Protein AF-M0DV34-F1 (afdb_monomer_lite)

Secondary structure (DSSP, 8-state):
--STT-----HHHHHHHHHHHHHHHHHTT-SEEEE---SHHHHHHHHHHHHHHHHHSSSEEEE---HHHHHHHHHHHHHHTT-----SS-SSSHHHHHHHHHH-GGGS-GGG------S---HHHHHHH-GGG--

Radius of gyration: 17.45 Å; chains: 1; bounding box: 44×33×46 Å

Foldseek 3Di:
DPDPPDDDDPLVRVLVVVLVVLVVCLVVPAQEAEADDDDLLNLVSQVVNQVVSCVVGNHDYHYPRDPVVNLVVLQVVCVVVVNPDRDLDDDPDDSVLVVVCVVPVVVDPPVPDDDFQDDNDDPVCCSVVHRVVRD

Structure (mmCIF, N/CA/C/O backbone):
data_AF-M0DV34-F1
#
_entry.id   AF-M0DV34-F1
#
loop_
_atom_site.group_PDB
_atom_site.id
_atom_site.type_symbol
_atom_site.label_atom_id
_atom_site.label_alt_id
_atom_site.label_comp_id
_atom_site.label_asym_id
_atom_site.label_entity_id
_atom_site.label_seq_id
_atom_site.pdbx_PDB_ins_code
_atom_site.Cartn_x
_atom_site.Cartn_y
_atom_site.Cartn_z
_atom_site.occupancy
_atom_site.B_iso_or_equiv
_atom_site.auth_seq_id
_atom_site.auth_comp_id
_atom_site.auth_asym_id
_atom_site.auth_atom_id
_atom_site.pdbx_PDB_model_num
ATOM 1 N N . MET A 1 1 ? 2.595 16.763 -8.620 1.00 72.38 1 MET A N 1
ATOM 2 C CA . MET A 1 1 ? 2.020 15.792 -9.576 1.00 72.38 1 MET A CA 1
ATOM 3 C C . MET A 1 1 ? 2.667 16.034 -10.920 1.00 72.38 1 MET A C 1
ATOM 5 O O . MET A 1 1 ? 2.551 17.141 -11.428 1.00 72.38 1 MET A O 1
ATOM 9 N N . GLU A 1 2 ? 3.397 15.051 -11.439 1.00 83.44 2 GLU A N 1
ATOM 10 C CA . GLU A 1 2 ? 4.249 15.227 -12.628 1.00 83.44 2 GLU A CA 1
ATOM 11 C C . GLU A 1 2 ? 3.945 14.218 -13.744 1.00 83.44 2 GLU A C 1
ATOM 13 O O . GLU A 1 2 ? 4.263 14.487 -14.900 1.00 83.44 2 GLU A O 1
ATOM 18 N N . PHE A 1 3 ? 3.268 13.112 -13.416 1.00 88.44 3 PHE A N 1
ATOM 19 C CA . PHE A 1 3 ? 2.855 12.068 -14.351 1.00 88.44 3 PHE A CA 1
ATOM 20 C C . PHE A 1 3 ? 1.326 12.112 -14.541 1.00 88.44 3 PHE A C 1
ATOM 22 O O . PHE A 1 3 ? 0.588 12.070 -13.550 1.00 88.44 3 PHE A O 1
ATOM 29 N N . PRO A 1 4 ? 0.817 12.247 -15.781 1.00 93.00 4 PRO A N 1
ATOM 30 C CA . PRO A 1 4 ? -0.619 12.242 -16.052 1.00 93.00 4 PRO A CA 1
ATOM 31 C C . PRO A 1 4 ? -1.282 10.921 -15.644 1.00 93.00 4 PRO A C 1
ATOM 33 O O . PRO A 1 4 ? -0.736 9.849 -15.879 1.00 93.00 4 PRO A O 1
ATOM 36 N N . GLY A 1 5 ? -2.484 11.005 -15.072 1.00 93.19 5 GLY A N 1
ATOM 37 C CA . GLY A 1 5 ? -3.260 9.842 -14.622 1.00 93.19 5 GLY A CA 1
ATOM 38 C C . GLY A 1 5 ? -3.168 9.570 -13.119 1.00 93.19 5 GLY A C 1
ATOM 39 O O . GLY A 1 5 ? -4.055 8.921 -12.572 1.00 93.19 5 GLY A O 1
ATOM 40 N N . THR A 1 6 ? -2.169 10.121 -12.421 1.00 93.06 6 THR A N 1
ATOM 41 C CA . THR A 1 6 ? -2.100 10.050 -10.956 1.00 93.06 6 THR A CA 1
ATOM 42 C C . THR A 1 6 ? -3.170 10.934 -10.314 1.00 93.06 6 THR A C 1
ATOM 44 O O . THR A 1 6 ? -3.242 12.133 -10.584 1.00 93.06 6 THR A O 1
ATOM 47 N N . ILE A 1 7 ? -3.952 10.356 -9.400 1.00 94.00 7 ILE A N 1
ATOM 48 C CA . ILE A 1 7 ? -4.829 11.085 -8.478 1.00 94.00 7 ILE A CA 1
ATOM 49 C C . ILE A 1 7 ? -4.199 10.985 -7.092 1.00 94.00 7 ILE A C 1
ATOM 51 O O . ILE A 1 7 ? -3.964 9.884 -6.601 1.00 94.00 7 ILE A O 1
ATOM 55 N N . THR A 1 8 ? -3.908 12.126 -6.468 1.00 92.56 8 THR A N 1
ATOM 56 C CA . THR A 1 8 ? -3.346 12.174 -5.113 1.00 92.56 8 THR A CA 1
ATOM 57 C C . THR A 1 8 ? -4.391 12.658 -4.117 1.00 92.56 8 THR A C 1
ATOM 59 O O . THR A 1 8 ? -5.131 13.604 -4.397 1.00 92.56 8 THR A O 1
ATOM 62 N N . MET A 1 9 ? -4.451 12.005 -2.960 1.00 94.31 9 MET A N 1
ATOM 63 C CA . MET A 1 9 ? -5.316 12.388 -1.851 1.00 94.31 9 MET A CA 1
ATOM 64 C C . MET A 1 9 ? -4.452 12.993 -0.737 1.00 94.31 9 MET A C 1
ATOM 66 O O . MET A 1 9 ? -3.429 12.399 -0.392 1.00 94.31 9 MET A O 1
ATOM 70 N N . PRO A 1 10 ? -4.827 14.152 -0.160 1.00 95.94 10 PRO A N 1
ATOM 71 C CA . PRO A 1 10 ? -4.125 14.683 1.002 1.00 95.94 10 PRO A CA 1
ATOM 72 C C . PRO A 1 10 ? -4.105 13.659 2.153 1.00 95.94 10 PRO A C 1
ATOM 74 O O . PRO A 1 10 ? -5.115 12.979 2.357 1.00 95.94 10 PRO A O 1
ATOM 77 N N . PRO A 1 11 ? -3.015 13.572 2.940 1.00 96.50 11 PRO A N 1
ATOM 78 C CA . PRO A 1 11 ? -2.911 12.639 4.064 1.00 96.50 11 PRO A CA 1
ATOM 79 C C . PRO A 1 11 ? -4.096 12.714 5.029 1.00 96.50 11 PRO A C 1
ATOM 81 O O . PRO A 1 11 ? -4.670 11.688 5.374 1.00 96.50 11 PRO A O 1
ATOM 84 N N . GLU A 1 12 ? -4.512 13.928 5.397 1.00 97.81 12 GLU A N 1
ATOM 85 C CA . GLU A 1 12 ? -5.657 14.164 6.288 1.00 97.81 12 GLU A CA 1
ATOM 86 C C . GLU A 1 12 ? -6.948 13.552 5.736 1.00 97.81 12 GLU A C 1
ATOM 88 O O . GLU A 1 12 ? -7.677 12.869 6.448 1.00 97.81 12 GLU A O 1
ATOM 93 N N . THR A 1 13 ? -7.191 13.702 4.431 1.00 98.38 13 THR A N 1
ATOM 94 C CA . THR A 1 13 ? -8.370 13.127 3.777 1.00 98.38 13 THR A CA 1
ATOM 95 C C . THR A 1 13 ? -8.325 11.599 3.780 1.00 98.38 13 THR A C 1
ATOM 97 O O . THR A 1 13 ? -9.349 10.969 4.032 1.00 98.38 13 THR A O 1
ATOM 100 N N . LEU A 1 14 ? -7.155 10.985 3.559 1.00 98.31 14 LEU A N 1
ATOM 101 C CA . LEU A 1 14 ? -7.003 9.531 3.684 1.00 98.31 14 LEU A CA 1
ATOM 102 C C . LEU A 1 14 ? -7.315 9.062 5.112 1.00 98.31 14 LEU A C 1
ATOM 104 O O . LEU A 1 14 ? -8.053 8.096 5.297 1.00 98.31 14 LEU A O 1
ATOM 108 N N . MET A 1 15 ? -6.769 9.752 6.115 1.00 98.56 15 MET A N 1
ATOM 109 C CA . MET A 1 15 ? -6.984 9.430 7.527 1.00 98.56 15 MET A CA 1
ATOM 110 C C . MET A 1 15 ? -8.461 9.562 7.920 1.00 98.56 15 MET A C 1
ATOM 112 O O . MET A 1 15 ? -8.989 8.691 8.611 1.00 98.56 15 MET A O 1
ATOM 116 N N . ASP A 1 16 ? -9.153 10.587 7.422 1.00 98.62 16 ASP A N 1
ATOM 117 C CA . ASP A 1 16 ? -10.591 10.765 7.631 1.00 98.62 16 ASP A CA 1
ATOM 118 C C . ASP A 1 16 ? -11.421 9.645 6.993 1.00 98.62 16 ASP A C 1
ATOM 120 O O . ASP A 1 16 ? -12.356 9.143 7.622 1.00 98.62 16 ASP A O 1
ATOM 124 N N . VAL A 1 17 ? -11.058 9.199 5.785 1.00 98.50 17 VAL A N 1
ATOM 125 C CA . VAL A 1 17 ? -11.710 8.059 5.121 1.00 98.50 17 VAL A CA 1
ATOM 126 C C . VAL A 1 17 ? -11.518 6.774 5.927 1.00 98.50 17 VAL A C 1
ATOM 128 O O . VAL A 1 17 ? -12.496 6.078 6.196 1.00 98.50 17 VAL A O 1
ATOM 131 N N . ILE A 1 18 ? -10.290 6.477 6.364 1.00 98.56 18 ILE A N 1
ATOM 132 C CA . ILE A 1 18 ? -10.000 5.290 7.184 1.00 98.56 18 ILE A CA 1
ATOM 133 C C . ILE A 1 18 ? -10.817 5.335 8.480 1.00 98.56 18 ILE A C 1
ATOM 135 O O . ILE A 1 18 ? -11.465 4.351 8.832 1.00 98.56 18 ILE A O 1
ATOM 139 N N . ARG A 1 19 ? -10.851 6.486 9.164 1.00 98.62 19 ARG A N 1
ATOM 140 C CA . ARG A 1 19 ? -11.631 6.667 10.396 1.00 98.62 19 ARG A CA 1
ATOM 141 C C . ARG A 1 19 ? -13.120 6.425 10.170 1.00 98.62 19 ARG A C 1
ATOM 143 O O . ARG A 1 19 ? -13.746 5.728 10.966 1.00 98.62 19 ARG A O 1
ATOM 150 N N . ALA A 1 20 ? -13.681 6.974 9.094 1.00 98.69 20 ALA A N 1
ATOM 151 C CA . ALA A 1 20 ? -15.084 6.769 8.752 1.00 98.69 20 ALA A CA 1
ATOM 152 C C . ALA A 1 20 ? -15.396 5.283 8.514 1.00 98.69 20 ALA A C 1
ATOM 154 O O . ALA A 1 20 ? -16.381 4.776 9.046 1.00 98.69 20 ALA A O 1
ATOM 155 N N . TYR A 1 21 ? -14.528 4.575 7.785 1.00 98.56 21 TYR A N 1
ATOM 156 C CA . TYR A 1 21 ? -14.685 3.145 7.514 1.00 98.56 21 TYR A CA 1
ATOM 157 C C . TYR A 1 21 ? -14.636 2.327 8.804 1.00 98.56 21 TYR A C 1
ATOM 159 O O . TYR A 1 21 ? -15.526 1.514 9.039 1.00 98.56 21 TYR A O 1
ATOM 167 N N . CYS A 1 22 ? -13.639 2.563 9.660 1.00 98.75 22 CYS A N 1
ATOM 168 C CA . CYS A 1 22 ? -13.488 1.807 10.898 1.00 98.75 22 CYS A CA 1
ATOM 169 C C . CYS A 1 22 ? -14.679 1.992 11.843 1.00 98.75 22 CYS A C 1
ATOM 171 O O . CYS A 1 22 ? -15.172 1.004 12.371 1.00 98.75 22 CYS A O 1
ATOM 173 N N . ARG A 1 23 ? -15.188 3.221 11.997 1.00 98.56 23 ARG A N 1
ATOM 174 C CA . ARG A 1 23 ? -16.390 3.483 12.808 1.00 98.56 23 ARG A CA 1
ATOM 175 C C . ARG A 1 23 ? -17.621 2.774 12.249 1.00 98.56 23 ARG A C 1
ATOM 177 O O . ARG A 1 23 ? -18.344 2.137 12.996 1.00 98.56 23 ARG A O 1
ATOM 184 N N . SER A 1 24 ? -17.831 2.822 10.932 1.00 98.75 24 SER A N 1
ATOM 185 C CA . SER A 1 24 ? -18.948 2.096 10.316 1.00 98.75 24 SER A CA 1
ATOM 186 C C . SER A 1 24 ? -18.826 0.579 10.466 1.00 98.75 24 SER A C 1
ATOM 188 O O . SER A 1 24 ? -19.838 -0.100 10.574 1.00 98.75 24 SER A O 1
ATOM 190 N N . LEU A 1 25 ? -17.616 0.019 10.437 1.00 98.69 25 LEU A N 1
ATOM 191 C CA . LEU A 1 25 ? -17.410 -1.411 10.685 1.00 98.69 25 LEU A CA 1
ATOM 192 C C . LEU A 1 25 ? -17.664 -1.764 12.157 1.00 98.69 25 LEU A C 1
ATOM 194 O O . LEU A 1 25 ? -18.334 -2.756 12.428 1.00 98.69 25 LEU A O 1
ATOM 198 N N . ASP A 1 26 ? -17.206 -0.934 13.088 1.00 98.62 26 ASP A N 1
ATOM 199 C CA . ASP A 1 26 ? -17.477 -1.086 14.521 1.00 98.62 26 ASP A CA 1
ATOM 200 C C . ASP A 1 26 ? -18.982 -1.052 14.826 1.00 98.62 26 ASP A C 1
ATOM 202 O O . ASP A 1 26 ? -19.506 -1.973 15.447 1.00 98.62 26 ASP A O 1
ATOM 206 N N . ASP A 1 27 ? -19.711 -0.081 14.261 1.00 98.56 27 ASP A N 1
ATOM 207 C CA . ASP A 1 27 ? -21.171 0.042 14.394 1.00 98.56 27 ASP A CA 1
ATOM 208 C C . ASP A 1 27 ? -21.923 -1.206 13.884 1.00 98.56 27 ASP A C 1
ATOM 210 O O . ASP A 1 27 ? -23.018 -1.527 14.353 1.00 98.56 27 ASP A O 1
ATOM 214 N N . HIS A 1 28 ? -21.351 -1.929 12.914 1.00 98.56 28 HIS A N 1
ATOM 215 C CA . HIS A 1 28 ? -21.897 -3.190 12.404 1.00 98.56 28 HIS A CA 1
ATOM 216 C C . HIS A 1 28 ? -21.481 -4.425 13.229 1.00 98.56 28 HIS A C 1
ATOM 218 O O . HIS A 1 28 ? -21.897 -5.537 12.895 1.00 98.56 28 HIS A O 1
ATOM 224 N N . GLY A 1 29 ? -20.688 -4.257 14.289 1.00 98.38 29 GLY A N 1
ATOM 225 C CA . GLY A 1 29 ? -20.256 -5.321 15.196 1.00 98.38 29 GLY A CA 1
ATOM 226 C C . GLY A 1 29 ? -19.023 -6.100 14.733 1.00 98.38 29 GLY A C 1
ATOM 227 O O . GLY A 1 29 ? -18.852 -7.252 15.129 1.00 98.38 29 GLY A O 1
ATOM 228 N N . PHE A 1 30 ? -18.175 -5.528 13.871 1.00 98.62 30 PHE A N 1
ATOM 229 C CA . PHE A 1 30 ? -16.890 -6.149 13.532 1.00 98.62 30 PHE A CA 1
ATOM 230 C C . PHE A 1 30 ? -15.918 -6.051 14.714 1.00 98.62 30 PHE A C 1
ATOM 232 O O . PHE A 1 30 ? -15.671 -4.968 15.221 1.00 98.62 30 PHE A O 1
ATOM 239 N N . GLU A 1 31 ? -15.298 -7.165 15.108 1.00 98.50 31 GLU A N 1
ATOM 240 C CA . GLU A 1 31 ? -14.391 -7.206 16.273 1.00 98.50 31 GLU A CA 1
ATOM 241 C C . GLU A 1 31 ? -12.924 -6.892 15.920 1.00 98.50 31 GLU A C 1
ATOM 243 O O . GLU A 1 31 ? -12.135 -6.475 16.771 1.00 98.50 31 GLU A O 1
ATOM 248 N N . HIS A 1 32 ? -12.541 -7.090 14.655 1.00 98.62 32 HIS A N 1
ATOM 249 C CA . HIS A 1 32 ? -11.169 -6.929 14.176 1.00 98.62 32 HIS A CA 1
ATOM 250 C C . HIS A 1 32 ? -11.136 -6.215 12.827 1.00 98.62 32 HIS A C 1
ATOM 252 O O . HIS A 1 32 ? -11.802 -6.629 11.877 1.00 98.62 32 HIS A O 1
ATOM 258 N N . ILE A 1 33 ? -10.309 -5.175 12.728 1.00 98.69 33 ILE A N 1
ATOM 259 C CA . ILE A 1 33 ? -10.140 -4.377 11.514 1.00 98.69 33 ILE A CA 1
ATOM 260 C C . ILE A 1 33 ? -8.652 -4.318 11.179 1.00 98.69 33 ILE A C 1
ATOM 262 O O . ILE A 1 33 ? -7.865 -3.733 11.921 1.00 98.69 33 ILE A O 1
ATOM 266 N N . VAL A 1 34 ? -8.264 -4.922 10.054 1.00 98.50 34 VAL A N 1
ATOM 267 C CA . VAL A 1 34 ? -6.870 -4.942 9.590 1.00 98.50 34 VAL A CA 1
ATOM 268 C C . VAL A 1 34 ? -6.681 -3.922 8.470 1.00 98.50 34 VAL A C 1
ATOM 270 O O . VAL A 1 34 ? -7.326 -4.005 7.427 1.00 98.50 34 VAL A O 1
ATOM 273 N N . LEU A 1 35 ? -5.781 -2.965 8.680 1.00 98.44 35 LEU A N 1
ATOM 274 C CA . LEU A 1 35 ? -5.406 -1.943 7.708 1.00 98.44 35 LEU A CA 1
ATOM 275 C C . LEU A 1 35 ? -4.119 -2.371 6.997 1.00 98.44 35 LEU A C 1
ATOM 277 O O . LEU A 1 35 ? -3.068 -2.479 7.631 1.00 98.44 35 LEU A O 1
ATOM 281 N N . VAL A 1 36 ? -4.207 -2.597 5.684 1.00 97.62 36 VAL A N 1
ATOM 282 C CA . VAL A 1 36 ? -3.099 -3.086 4.846 1.00 97.62 36 VAL A CA 1
ATOM 283 C C . VAL A 1 36 ? -2.795 -2.068 3.738 1.00 97.62 36 VAL A C 1
ATOM 285 O O . VAL A 1 36 ? -3.393 -2.137 2.662 1.00 97.62 36 VAL A O 1
ATOM 288 N N . PRO A 1 37 ? -1.927 -1.070 3.982 1.00 96.50 37 PRO A N 1
ATOM 289 C CA . PRO A 1 37 ? -1.443 -0.195 2.921 1.00 96.50 37 PRO A CA 1
ATOM 290 C C . PRO A 1 37 ? -0.539 -0.971 1.953 1.00 96.50 37 PRO A C 1
ATOM 292 O O . PRO A 1 37 ? 0.261 -1.801 2.365 1.00 96.50 37 PRO A O 1
ATOM 295 N N . THR A 1 38 ? -0.644 -0.666 0.660 1.00 93.81 38 THR A N 1
ATOM 296 C CA . THR A 1 38 ? 0.209 -1.247 -0.399 1.00 93.81 38 THR A CA 1
ATOM 297 C C . THR A 1 38 ? 0.950 -0.191 -1.215 1.00 93.81 38 THR A C 1
ATOM 299 O O . THR A 1 38 ? 1.761 -0.513 -2.070 1.00 93.81 38 THR A O 1
ATOM 302 N N . HIS A 1 39 ? 0.684 1.090 -0.959 1.00 94.62 39 HIS A N 1
ATOM 303 C CA . HIS A 1 39 ? 1.362 2.201 -1.613 1.00 94.62 39 HIS A CA 1
ATOM 304 C C . HIS A 1 39 ? 2.205 2.955 -0.589 1.00 94.62 39 HIS A C 1
ATOM 306 O O . HIS A 1 39 ? 1.665 3.380 0.434 1.00 94.62 39 HIS A O 1
ATOM 312 N N . GLY A 1 40 ? 3.495 3.161 -0.873 1.00 92.69 40 GLY A N 1
ATOM 313 C CA . GLY A 1 40 ? 4.469 3.719 0.077 1.00 92.69 40 GLY A CA 1
ATOM 314 C C . GLY A 1 40 ? 4.010 5.000 0.783 1.00 92.69 40 GLY A C 1
ATOM 315 O O . GLY A 1 40 ? 4.119 5.110 2.003 1.00 92.69 40 GLY A O 1
ATOM 316 N N . GLY A 1 41 ? 3.388 5.930 0.050 1.00 92.75 41 GLY A N 1
ATOM 317 C CA . GLY A 1 41 ? 2.870 7.184 0.615 1.00 92.75 41 GLY A CA 1
ATOM 318 C C . GLY A 1 41 ? 1.750 7.020 1.655 1.00 92.75 41 GLY A C 1
ATOM 319 O O . GLY A 1 41 ? 1.512 7.936 2.439 1.00 92.75 41 GLY A O 1
ATOM 320 N N . ASN A 1 42 ? 1.088 5.860 1.707 1.00 96.19 42 ASN A N 1
ATOM 321 C CA . ASN A 1 42 ? -0.033 5.595 2.612 1.00 96.19 42 ASN A CA 1
ATOM 322 C C . ASN A 1 42 ? 0.407 4.981 3.950 1.00 96.19 42 ASN A C 1
ATOM 324 O O . ASN A 1 42 ? -0.360 5.030 4.910 1.00 96.19 42 ASN A O 1
ATOM 328 N N . PHE A 1 43 ? 1.629 4.443 4.048 1.00 97.06 43 PHE A N 1
ATOM 329 C CA . PHE A 1 43 ? 2.124 3.803 5.274 1.00 97.06 43 PHE A CA 1
ATOM 330 C C . PHE A 1 43 ? 2.191 4.787 6.445 1.00 97.06 43 PHE A C 1
ATOM 332 O O . PHE A 1 43 ? 1.696 4.485 7.528 1.00 97.06 43 PHE A O 1
ATOM 339 N N . GLY A 1 44 ? 2.727 5.992 6.215 1.00 96.25 44 GLY A N 1
ATOM 340 C CA . GLY A 1 44 ? 2.770 7.060 7.219 1.00 96.25 44 GLY A CA 1
ATOM 341 C C . GLY A 1 44 ? 1.378 7.426 7.755 1.00 96.25 44 GLY A C 1
ATOM 342 O O . GLY A 1 44 ? 1.140 7.249 8.947 1.00 96.25 44 GLY A O 1
ATOM 343 N N . PRO A 1 45 ? 0.433 7.860 6.898 1.00 97.50 45 PRO A N 1
ATOM 344 C CA . PRO A 1 45 ? -0.936 8.179 7.309 1.00 97.50 45 PRO A CA 1
ATOM 345 C C . PRO A 1 45 ? -1.655 7.041 8.046 1.00 97.50 45 PRO A C 1
ATOM 347 O O . PRO A 1 45 ? -2.280 7.285 9.076 1.00 97.50 45 PRO A O 1
ATOM 350 N N . VAL A 1 46 ? -1.544 5.791 7.571 1.00 98.38 46 VAL A N 1
ATOM 351 C CA . VAL A 1 46 ? -2.153 4.629 8.247 1.00 98.38 46 VAL A CA 1
ATOM 352 C C . VAL A 1 46 ? -1.543 4.425 9.636 1.00 98.38 46 VAL A C 1
ATOM 354 O O . VAL A 1 46 ? -2.278 4.262 10.610 1.00 98.38 46 VAL A O 1
ATOM 357 N N . LYS A 1 47 ? -0.209 4.485 9.747 1.00 97.81 47 LYS A N 1
ATOM 358 C CA . LYS A 1 47 ? 0.514 4.364 11.021 1.00 97.81 47 LYS A CA 1
ATOM 359 C C . LYS A 1 47 ? 0.149 5.482 12.000 1.00 97.81 47 LYS A C 1
ATOM 361 O O . LYS A 1 47 ? 0.088 5.236 13.202 1.00 97.81 47 LYS A O 1
ATOM 366 N N . THR A 1 48 ? -0.115 6.685 11.493 1.00 97.94 48 THR A N 1
ATOM 367 C CA . THR A 1 48 ? -0.538 7.839 12.293 1.00 97.94 48 THR A CA 1
ATOM 368 C C . THR A 1 48 ? -1.969 7.697 12.805 1.00 97.94 48 THR A C 1
ATOM 370 O O . THR A 1 48 ? -2.195 7.906 13.992 1.00 97.94 48 THR A O 1
ATOM 373 N N . VAL A 1 49 ? -2.932 7.335 11.952 1.00 98.44 49 VAL A N 1
ATOM 374 C CA . VAL A 1 49 ? -4.359 7.371 12.324 1.00 98.44 49 VAL A CA 1
ATOM 375 C C . VAL A 1 49 ? -4.824 6.143 13.109 1.00 98.44 49 VAL A C 1
ATOM 377 O O . VAL A 1 49 ? -5.742 6.244 13.922 1.00 98.44 49 VAL A O 1
ATOM 380 N N . ALA A 1 50 ? -4.209 4.975 12.896 1.00 98.44 50 ALA A N 1
ATOM 381 C CA . ALA A 1 50 ? -4.683 3.724 13.487 1.00 98.44 50 ALA A CA 1
ATOM 382 C C . ALA A 1 50 ? -4.758 3.736 15.031 1.00 98.44 50 ALA A C 1
ATOM 384 O O . ALA A 1 50 ? -5.782 3.297 15.559 1.00 98.44 50 ALA A O 1
ATOM 385 N N . PRO A 1 51 ? -3.765 4.269 15.779 1.00 98.38 51 PRO A N 1
ATOM 386 C CA . PRO A 1 51 ? -3.846 4.349 17.238 1.00 98.38 51 PRO A CA 1
ATOM 387 C C . PRO A 1 51 ? -4.968 5.260 17.738 1.00 98.38 51 PRO A C 1
ATOM 389 O O . PRO A 1 51 ? -5.500 5.025 18.819 1.00 98.38 51 PRO A O 1
ATOM 392 N N . ASP A 1 52 ? -5.310 6.310 16.991 1.00 98.25 52 ASP A N 1
ATOM 393 C CA . ASP A 1 52 ? -6.387 7.226 17.369 1.00 98.25 52 ASP A CA 1
ATOM 394 C C . ASP A 1 52 ? -7.740 6.543 17.203 1.00 98.25 52 ASP A C 1
ATOM 396 O O . ASP A 1 52 ? -8.534 6.530 18.138 1.00 98.25 52 ASP A O 1
ATOM 400 N N . ILE A 1 53 ? -7.949 5.860 16.076 1.00 98.50 53 ILE A N 1
ATOM 401 C CA . ILE A 1 53 ? -9.158 5.062 15.838 1.00 98.50 53 ILE A CA 1
ATOM 402 C C . ILE A 1 53 ? -9.302 3.974 16.906 1.00 98.50 53 ILE A C 1
ATOM 404 O O . ILE A 1 53 ? -10.375 3.830 17.477 1.00 98.50 53 ILE A O 1
ATOM 408 N N . ALA A 1 54 ? -8.222 3.257 17.233 1.00 98.12 54 ALA A N 1
ATOM 409 C CA . ALA A 1 54 ? -8.235 2.194 18.241 1.00 98.12 54 ALA A CA 1
ATOM 410 C C . ALA A 1 54 ? -8.639 2.670 19.652 1.00 98.12 54 ALA A C 1
ATOM 412 O O . ALA A 1 54 ? -8.975 1.849 20.498 1.00 98.12 54 ALA A O 1
ATOM 413 N N . ARG A 1 55 ? -8.570 3.979 19.934 1.00 98.19 55 ARG A N 1
ATOM 414 C CA . ARG A 1 55 ? -9.046 4.575 21.197 1.00 98.19 55 ARG A CA 1
ATOM 415 C C . ARG A 1 55 ? -10.504 5.029 21.134 1.00 98.19 55 ARG A C 1
ATOM 417 O O . ARG A 1 55 ? -11.078 5.325 22.177 1.00 98.19 55 ARG A O 1
ATOM 424 N N . GLU A 1 56 ? -11.063 5.149 19.935 1.00 97.62 56 GLU A N 1
ATOM 425 C CA . GLU A 1 56 ? -12.408 5.670 19.686 1.00 97.62 56 GLU A CA 1
ATOM 426 C C . GLU A 1 56 ? -13.466 4.572 19.532 1.00 97.62 56 GLU A C 1
ATOM 428 O O . GLU A 1 56 ? -14.643 4.869 19.724 1.00 97.62 56 GLU A O 1
ATOM 433 N N . ILE A 1 57 ? -13.065 3.350 19.169 1.00 98.44 57 ILE A N 1
ATOM 434 C CA . ILE A 1 57 ? -13.972 2.249 18.808 1.00 98.44 57 ILE A CA 1
ATOM 435 C C . ILE A 1 57 ? -13.723 0.995 19.658 1.00 98.44 57 ILE A C 1
ATOM 437 O O . ILE A 1 57 ? -12.675 0.883 20.297 1.00 98.44 57 ILE A O 1
ATOM 441 N N . GLU A 1 58 ? -14.672 0.054 19.671 1.00 98.50 58 GLU A N 1
ATOM 442 C CA . GLU A 1 58 ? -14.541 -1.204 20.425 1.00 98.50 58 GLU A CA 1
ATOM 443 C C . GLU A 1 58 ? -13.698 -2.252 19.679 1.00 98.50 58 GLU A C 1
ATOM 445 O O . GLU A 1 58 ? -12.957 -3.022 20.299 1.00 98.50 58 GLU A O 1
ATOM 450 N N . ALA A 1 59 ? -13.767 -2.262 18.347 1.00 98.56 59 ALA A N 1
ATOM 451 C CA . ALA A 1 59 ? -13.011 -3.160 17.491 1.00 98.56 59 ALA A CA 1
ATOM 452 C C . ALA A 1 59 ? -11.493 -3.001 17.665 1.00 98.56 59 ALA A C 1
ATOM 454 O O . ALA A 1 59 ? -10.937 -1.903 17.749 1.00 98.56 59 ALA A O 1
ATOM 455 N N . THR A 1 60 ? -10.774 -4.121 17.601 1.00 98.62 60 THR A N 1
ATOM 456 C CA . THR A 1 60 ? -9.309 -4.101 17.563 1.00 98.62 60 THR A CA 1
ATOM 457 C C . THR A 1 60 ? -8.827 -3.663 16.182 1.00 98.62 60 THR A C 1
ATOM 459 O O . THR A 1 60 ? -9.014 -4.379 15.195 1.00 98.62 60 THR A O 1
ATOM 462 N N . VAL A 1 61 ? -8.142 -2.521 16.117 1.00 98.62 61 VAL A N 1
ATOM 463 C CA . VAL A 1 61 ? -7.511 -2.024 14.886 1.00 98.62 61 VAL A CA 1
ATOM 464 C C . VAL A 1 61 ? -6.068 -2.513 14.797 1.00 98.62 61 VAL A C 1
ATOM 466 O O . VAL A 1 61 ? -5.247 -2.232 15.669 1.00 98.62 61 VAL A O 1
ATOM 469 N N . ILE A 1 62 ? -5.745 -3.219 13.716 1.00 98.38 62 ILE A N 1
ATOM 470 C CA . ILE A 1 62 ? -4.419 -3.774 13.433 1.00 98.38 62 ILE A CA 1
ATOM 471 C C . ILE A 1 62 ? -3.878 -3.088 12.182 1.00 98.38 62 ILE A C 1
ATOM 473 O O . ILE A 1 62 ? -4.412 -3.273 11.093 1.00 98.38 62 ILE A O 1
ATOM 477 N N . ALA A 1 63 ? -2.812 -2.303 12.313 1.00 97.94 63 ALA A N 1
ATOM 478 C CA . ALA A 1 63 ? -2.170 -1.654 11.174 1.00 97.94 63 ALA A CA 1
ATOM 479 C C . ALA A 1 63 ? -0.908 -2.411 10.751 1.00 97.94 63 ALA A C 1
ATOM 481 O O . ALA A 1 63 ? 0.079 -2.425 11.484 1.00 97.94 63 ALA A O 1
ATOM 482 N N . LEU A 1 64 ? -0.919 -2.982 9.545 1.00 97.56 64 LEU A N 1
ATOM 483 C CA . LEU A 1 64 ? 0.257 -3.581 8.906 1.00 97.56 64 LEU A CA 1
ATOM 484 C C . LEU A 1 64 ? 1.003 -2.509 8.099 1.00 97.56 64 LEU A C 1
ATOM 486 O O . LEU A 1 64 ? 1.092 -2.570 6.878 1.00 97.56 64 LEU A O 1
ATOM 490 N N . ALA A 1 65 ? 1.454 -1.462 8.793 1.00 96.75 65 ALA A N 1
ATOM 491 C CA . ALA A 1 65 ? 1.990 -0.239 8.194 1.00 96.75 65 ALA A CA 1
ATOM 492 C C . ALA A 1 65 ? 3.504 -0.074 8.425 1.00 96.75 65 ALA A C 1
ATOM 494 O O . ALA A 1 65 ? 3.975 1.024 8.740 1.00 96.75 65 ALA A O 1
ATOM 495 N N . ASP A 1 66 ? 4.263 -1.157 8.248 1.00 96.44 66 ASP A N 1
ATOM 496 C CA . ASP 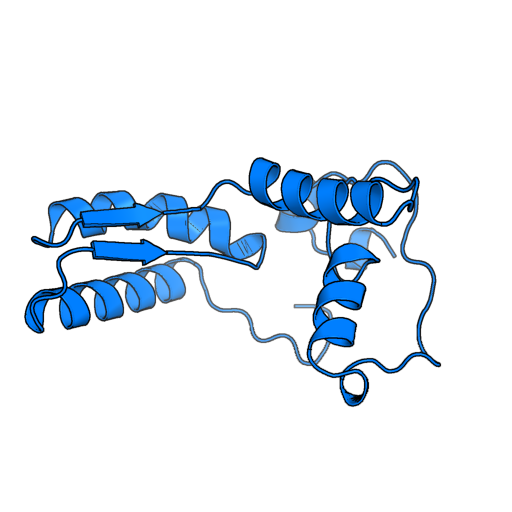A 1 66 ? 5.725 -1.130 8.160 1.00 96.44 66 ASP A CA 1
ATOM 497 C C . ASP A 1 66 ? 6.165 -1.209 6.689 1.00 96.44 66 ASP A C 1
ATOM 499 O O . ASP A 1 66 ? 5.962 -2.220 6.015 1.00 96.44 66 ASP A O 1
ATOM 503 N N . LEU A 1 67 ? 6.692 -0.096 6.166 1.00 95.06 67 LEU A N 1
ATOM 504 C CA . LEU A 1 67 ? 7.071 0.012 4.756 1.00 95.06 67 LEU A CA 1
ATOM 505 C C . LEU A 1 67 ? 8.324 -0.811 4.444 1.00 95.06 67 LEU A C 1
ATOM 507 O O . LEU A 1 67 ? 8.394 -1.414 3.376 1.00 95.06 67 LEU A O 1
ATOM 511 N N . ASP A 1 68 ? 9.288 -0.849 5.363 1.00 94.69 68 ASP A N 1
ATOM 512 C CA . ASP A 1 68 ? 10.551 -1.555 5.152 1.00 94.69 68 ASP A CA 1
ATOM 513 C C . ASP A 1 68 ? 10.305 -3.067 5.151 1.00 94.69 68 ASP A C 1
ATOM 515 O O . ASP A 1 68 ? 10.758 -3.765 4.244 1.00 94.69 68 ASP A O 1
ATOM 519 N N . GLU A 1 69 ? 9.491 -3.561 6.091 1.00 95.81 69 GLU A N 1
ATOM 520 C CA . GLU A 1 69 ? 9.059 -4.962 6.103 1.00 95.81 69 GLU A CA 1
ATOM 521 C C . GLU A 1 69 ? 8.265 -5.317 4.836 1.00 95.81 69 GLU A C 1
ATOM 523 O O . 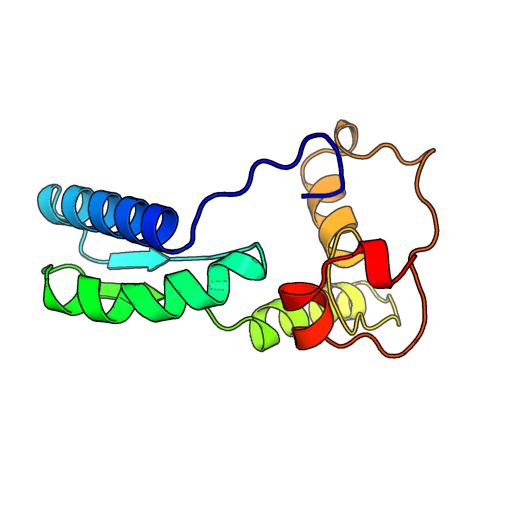GLU A 1 69 ? 8.494 -6.364 4.229 1.00 95.81 69 GLU A O 1
ATOM 528 N N . HIS A 1 70 ? 7.364 -4.436 4.382 1.00 95.94 70 HIS A N 1
ATOM 529 C CA . HIS A 1 70 ? 6.614 -4.660 3.146 1.00 95.94 70 HIS A CA 1
ATOM 530 C C . HIS A 1 70 ? 7.533 -4.794 1.923 1.00 95.94 70 HIS A C 1
ATOM 532 O O . HIS A 1 70 ? 7.355 -5.717 1.124 1.00 95.94 70 HIS A O 1
ATOM 538 N N . MET A 1 71 ? 8.527 -3.909 1.785 1.00 95.19 71 MET A N 1
ATOM 539 C CA . MET A 1 71 ? 9.490 -3.977 0.683 1.00 95.19 71 MET A CA 1
ATOM 540 C C . MET A 1 71 ? 10.362 -5.233 0.774 1.00 95.19 71 MET A C 1
ATOM 542 O O . MET A 1 71 ? 10.548 -5.924 -0.227 1.00 95.19 71 MET A O 1
ATOM 546 N N . GLN A 1 72 ? 10.809 -5.596 1.978 1.00 95.62 72 GLN A N 1
ATOM 547 C CA . GLN A 1 72 ? 11.581 -6.816 2.197 1.00 95.62 72 GLN A CA 1
ATOM 548 C C . GLN A 1 72 ? 10.797 -8.072 1.791 1.00 95.62 72 GLN A C 1
ATOM 550 O O . GLN A 1 72 ? 11.336 -8.935 1.105 1.00 95.62 72 GLN A O 1
ATOM 555 N N . LEU A 1 73 ? 9.509 -8.161 2.135 1.00 95.88 73 LEU A N 1
ATOM 556 C CA . LEU A 1 73 ? 8.657 -9.289 1.742 1.00 95.88 73 LEU A CA 1
ATOM 557 C C . LEU A 1 73 ? 8.498 -9.419 0.218 1.00 95.88 73 LEU A C 1
ATOM 559 O O . LEU A 1 73 ? 8.383 -10.533 -0.301 1.00 95.88 73 LEU A O 1
ATOM 563 N N . LEU A 1 74 ? 8.492 -8.298 -0.505 1.00 95.94 74 LEU A N 1
ATOM 564 C CA . LEU A 1 74 ? 8.435 -8.285 -1.966 1.00 95.94 74 LEU A CA 1
ATOM 565 C C . LEU A 1 74 ? 9.764 -8.753 -2.590 1.00 95.94 74 LEU A C 1
ATOM 567 O O . LEU A 1 74 ? 9.741 -9.593 -3.494 1.00 95.94 74 LEU A O 1
ATOM 571 N N . ASN A 1 75 ? 10.908 -8.305 -2.064 1.00 96.06 75 ASN A N 1
ATOM 572 C CA . ASN A 1 75 ? 12.235 -8.767 -2.499 1.00 96.06 75 ASN A CA 1
ATOM 573 C C . ASN A 1 75 ? 12.490 -10.245 -2.142 1.00 96.06 75 ASN A C 1
ATOM 575 O O . ASN A 1 75 ? 13.047 -11.001 -2.944 1.00 96.06 75 ASN A O 1
ATOM 579 N N . ASP A 1 76 ? 11.988 -10.715 -0.999 1.00 96.06 76 ASP A N 1
ATOM 580 C CA . ASP A 1 76 ? 11.967 -12.138 -0.646 1.00 96.06 76 ASP A CA 1
ATOM 581 C C . ASP A 1 76 ? 11.178 -12.962 -1.673 1.00 96.06 76 ASP A C 1
ATOM 583 O O . ASP A 1 76 ? 11.537 -14.103 -1.978 1.00 96.06 76 ASP A O 1
ATOM 587 N N . GLY A 1 77 ? 10.090 -12.400 -2.209 1.00 95.62 77 GLY A N 1
ATOM 588 C CA . GLY A 1 77 ? 9.309 -12.998 -3.289 1.00 95.62 77 GLY A CA 1
ATOM 589 C C . GLY A 1 77 ? 10.138 -13.205 -4.558 1.00 95.62 77 GLY A C 1
ATOM 590 O O . GLY A 1 77 ? 10.137 -14.306 -5.112 1.00 95.62 77 GLY A O 1
ATOM 591 N N . LEU A 1 78 ? 10.898 -12.186 -4.971 1.00 95.38 78 LEU A N 1
ATOM 592 C CA . LEU A 1 78 ? 11.827 -12.271 -6.105 1.00 95.38 78 LEU A CA 1
ATOM 593 C C . LEU A 1 78 ? 12.921 -13.317 -5.860 1.00 95.38 78 LEU A C 1
ATOM 595 O O . LEU A 1 78 ? 13.143 -14.197 -6.695 1.00 95.38 78 LEU A O 1
ATOM 599 N N . SER A 1 79 ? 13.526 -13.292 -4.673 1.00 95.25 79 SER A N 1
ATOM 600 C CA . SER A 1 79 ? 14.573 -14.238 -4.279 1.00 95.25 79 SER A CA 1
ATOM 601 C C . SER A 1 79 ? 14.079 -15.688 -4.322 1.00 95.25 79 SER A C 1
ATOM 603 O O . SER A 1 79 ? 14.746 -16.569 -4.865 1.00 95.25 79 SER A O 1
ATOM 605 N N . LYS A 1 80 ? 12.864 -15.955 -3.820 1.00 95.44 80 LYS A N 1
ATOM 606 C CA . LYS A 1 80 ? 12.226 -17.285 -3.881 1.00 95.44 80 LYS A CA 1
ATOM 607 C C . LYS A 1 80 ? 11.916 -17.735 -5.308 1.00 95.44 80 LYS A C 1
ATOM 609 O O . LYS A 1 80 ? 11.886 -18.938 -5.562 1.00 95.44 80 LYS A O 1
ATOM 614 N N . ALA A 1 81 ? 11.701 -16.797 -6.227 1.00 93.88 81 ALA A N 1
ATOM 615 C CA . ALA A 1 81 ? 11.532 -17.072 -7.650 1.00 93.88 81 ALA A CA 1
ATOM 616 C C . ALA A 1 81 ? 12.869 -17.289 -8.392 1.00 93.88 81 ALA A C 1
ATOM 618 O O . ALA A 1 81 ? 12.861 -17.543 -9.595 1.00 93.88 81 ALA A O 1
ATOM 619 N N . GLY A 1 82 ? 14.011 -17.220 -7.695 1.00 94.62 82 GLY A N 1
ATOM 620 C CA . GLY A 1 82 ? 15.343 -17.365 -8.286 1.00 94.62 82 GLY A CA 1
ATOM 621 C C . GLY A 1 82 ? 15.840 -16.107 -9.001 1.00 94.62 82 GLY A C 1
ATOM 622 O O . GLY A 1 82 ? 16.741 -16.199 -9.832 1.00 94.62 82 GLY A O 1
ATOM 623 N N . ILE A 1 83 ? 15.246 -14.946 -8.711 1.00 92.31 83 ILE A N 1
ATOM 624 C CA . ILE A 1 83 ? 15.666 -13.654 -9.251 1.00 92.31 83 ILE A CA 1
ATOM 625 C C . ILE A 1 83 ? 16.632 -13.021 -8.247 1.00 92.31 83 ILE A C 1
ATOM 627 O O . ILE A 1 83 ? 16.225 -12.554 -7.187 1.00 92.31 83 ILE A O 1
ATOM 631 N N . GLU A 1 84 ? 17.919 -13.004 -8.592 1.00 87.75 84 GLU A N 1
ATOM 632 C CA . GLU A 1 84 ? 18.979 -12.368 -7.797 1.00 87.75 84 GLU A CA 1
ATOM 633 C C . GLU A 1 84 ? 19.036 -10.857 -8.080 1.00 87.75 84 GLU A C 1
ATOM 635 O O . GLU A 1 84 ? 20.002 -10.339 -8.638 1.00 87.75 84 GLU A O 1
ATOM 640 N N . TYR A 1 85 ? 17.955 -10.154 -7.743 1.00 85.88 85 TYR A N 1
ATOM 641 C CA . TYR A 1 85 ? 17.856 -8.701 -7.854 1.00 85.88 85 TYR A CA 1
ATOM 642 C C . TYR A 1 85 ? 17.070 -8.150 -6.667 1.00 85.88 85 TYR A C 1
ATOM 644 O O . TYR A 1 85 ? 15.906 -8.503 -6.477 1.00 85.88 85 TYR A O 1
ATOM 652 N N . ASP A 1 86 ? 17.725 -7.298 -5.881 1.00 86.56 86 ASP A N 1
ATOM 653 C CA . ASP A 1 86 ? 17.136 -6.629 -4.725 1.00 86.56 86 ASP A CA 1
ATOM 654 C C . ASP A 1 86 ? 16.795 -5.186 -5.098 1.00 86.56 86 ASP A C 1
ATOM 656 O O . ASP A 1 86 ? 17.609 -4.475 -5.693 1.00 86.56 86 ASP A O 1
ATOM 660 N N . GLN A 1 87 ? 15.568 -4.770 -4.801 1.00 87.69 87 GLN A N 1
ATOM 661 C CA . GLN A 1 87 ? 15.090 -3.433 -5.122 1.00 87.69 87 GLN A CA 1
ATOM 662 C C . GLN A 1 87 ? 15.221 -2.525 -3.895 1.00 87.69 87 GLN A C 1
ATOM 664 O O . GLN A 1 87 ? 14.429 -2.661 -2.962 1.00 87.69 87 GLN A O 1
ATOM 669 N N . ASP A 1 88 ? 16.146 -1.556 -3.937 1.00 85.62 88 ASP A N 1
ATOM 670 C CA . ASP A 1 88 ? 16.306 -0.523 -2.890 1.00 85.62 88 ASP A CA 1
ATOM 671 C C . ASP A 1 88 ? 15.001 0.248 -2.634 1.00 85.62 88 ASP A C 1
ATOM 673 O O . ASP A 1 88 ? 14.660 0.597 -1.504 1.00 85.62 88 ASP A O 1
ATOM 677 N N . VAL A 1 89 ? 14.260 0.513 -3.713 1.00 87.31 89 VAL A N 1
ATOM 678 C CA . VAL A 1 89 ? 12.902 1.048 -3.675 1.00 87.31 89 VAL A CA 1
ATOM 679 C C . VAL A 1 89 ? 12.035 0.261 -4.642 1.00 87.31 89 VAL A C 1
ATOM 681 O O . VAL A 1 89 ? 12.411 0.010 -5.789 1.00 87.31 89 VAL A O 1
ATOM 684 N N . ILE A 1 90 ? 10.834 -0.085 -4.191 1.00 90.88 90 ILE A N 1
ATOM 685 C CA . ILE A 1 90 ? 9.867 -0.806 -5.007 1.00 90.88 90 ILE A CA 1
ATOM 686 C C . ILE A 1 90 ? 8.836 0.167 -5.563 1.00 90.88 90 ILE A C 1
ATOM 688 O O . ILE A 1 90 ? 8.048 0.757 -4.824 1.00 90.88 90 ILE A O 1
ATOM 692 N N . HIS A 1 91 ? 8.858 0.329 -6.885 1.00 92.19 91 HIS A N 1
ATOM 693 C CA . HIS A 1 91 ? 7.816 1.019 -7.632 1.00 92.19 91 HIS A CA 1
ATOM 694 C C . HIS A 1 91 ? 7.851 0.632 -9.107 1.00 92.19 91 HIS A C 1
ATOM 696 O O . HIS A 1 91 ? 8.862 0.848 -9.772 1.00 92.19 91 HIS A O 1
ATOM 702 N N . ALA A 1 92 ? 6.764 0.052 -9.608 1.00 92.56 92 ALA A N 1
ATOM 703 C CA . ALA A 1 92 ? 6.591 -0.446 -10.971 1.00 92.56 92 ALA A CA 1
ATOM 704 C C . ALA A 1 92 ? 7.750 -1.331 -11.479 1.00 92.56 92 ALA A C 1
ATOM 706 O O . ALA A 1 92 ? 7.941 -1.488 -12.681 1.00 92.56 92 ALA A O 1
ATOM 707 N N . GLY A 1 93 ? 8.536 -1.906 -10.564 1.00 91.81 93 GLY A N 1
ATOM 708 C CA . GLY A 1 93 ? 9.665 -2.775 -10.879 1.00 91.81 93 GLY A CA 1
ATOM 709 C C . GLY A 1 93 ? 9.257 -4.241 -10.964 1.00 91.81 93 GLY A C 1
ATOM 710 O O . GLY A 1 93 ? 8.075 -4.565 -11.119 1.00 91.81 93 GLY A O 1
ATOM 711 N N . ALA A 1 94 ? 10.239 -5.135 -10.834 1.00 93.19 94 ALA A N 1
ATOM 712 C CA . ALA A 1 94 ? 10.041 -6.572 -10.996 1.00 93.19 94 ALA A CA 1
ATOM 713 C C . ALA A 1 94 ? 8.962 -7.131 -10.054 1.00 93.19 94 ALA A C 1
ATOM 715 O O . ALA A 1 94 ? 8.069 -7.836 -10.521 1.00 93.19 94 ALA A O 1
ATOM 716 N N . ALA A 1 95 ? 8.997 -6.781 -8.762 1.00 94.75 95 ALA A N 1
ATOM 717 C CA . ALA A 1 95 ? 8.059 -7.323 -7.780 1.00 94.75 95 ALA A CA 1
ATOM 718 C C . ALA A 1 95 ? 6.596 -6.931 -8.065 1.00 94.75 95 ALA A C 1
ATOM 720 O O . ALA A 1 95 ? 5.737 -7.802 -8.196 1.00 94.75 95 ALA A O 1
ATOM 721 N N . GLU A 1 96 ? 6.298 -5.635 -8.213 1.00 95.75 96 GLU A N 1
ATOM 722 C CA . GLU A 1 96 ? 4.925 -5.166 -8.474 1.00 95.75 96 GLU A CA 1
ATOM 723 C C . GLU A 1 96 ? 4.415 -5.618 -9.846 1.00 95.75 96 GLU A C 1
ATOM 725 O O . GLU A 1 96 ? 3.269 -6.054 -9.965 1.00 95.75 96 GLU A O 1
ATOM 730 N N . THR A 1 97 ? 5.269 -5.582 -10.875 1.00 95.38 97 THR A N 1
ATOM 731 C CA . THR A 1 97 ? 4.896 -6.045 -12.219 1.00 95.38 97 THR A CA 1
ATOM 732 C C . THR A 1 97 ? 4.564 -7.534 -12.207 1.00 95.38 97 THR A C 1
ATOM 734 O O . THR A 1 97 ? 3.545 -7.932 -12.767 1.00 95.38 97 THR A O 1
ATOM 737 N N . ALA A 1 98 ? 5.361 -8.359 -11.519 1.00 94.81 98 ALA A N 1
ATOM 738 C CA . ALA A 1 98 ? 5.096 -9.789 -11.382 1.00 94.81 98 ALA A CA 1
ATOM 739 C C . ALA A 1 98 ? 3.763 -10.071 -10.668 1.00 94.81 98 ALA A C 1
ATOM 741 O O . ALA A 1 98 ? 3.023 -10.959 -11.092 1.00 94.81 98 ALA A O 1
ATOM 742 N N . VAL A 1 99 ? 3.417 -9.298 -9.630 1.00 95.56 99 VAL A N 1
ATOM 743 C CA . VAL A 1 99 ? 2.118 -9.413 -8.944 1.00 95.56 99 VAL A CA 1
ATOM 744 C C . VAL A 1 99 ? 0.962 -9.109 -9.897 1.00 95.56 99 VAL A C 1
ATOM 746 O O . VAL A 1 99 ? -0.007 -9.866 -9.936 1.00 95.56 99 VAL A O 1
ATOM 749 N N . VAL A 1 100 ? 1.056 -8.038 -10.692 1.00 97.44 100 VAL A N 1
ATOM 750 C CA . VAL A 1 100 ? -0.001 -7.691 -11.656 1.00 97.44 100 VAL A CA 1
ATOM 751 C C . VAL A 1 100 ? -0.112 -8.750 -12.753 1.00 97.44 100 VAL A C 1
ATOM 753 O O . VAL A 1 100 ? -1.226 -9.179 -13.045 1.00 97.44 100 VAL A O 1
ATOM 756 N N . LEU A 1 101 ? 1.013 -9.231 -13.298 1.00 96.69 101 LEU A N 1
ATOM 757 C CA . LEU A 1 101 ? 1.034 -10.315 -14.289 1.00 96.69 101 LEU A CA 1
ATOM 758 C C . LEU A 1 101 ? 0.364 -11.587 -13.765 1.00 96.69 101 LEU A C 1
ATOM 760 O O . LEU A 1 101 ? -0.426 -12.199 -14.475 1.00 96.69 101 LEU A O 1
ATOM 764 N N . ALA A 1 102 ? 0.627 -11.957 -12.510 1.00 96.56 102 ALA A N 1
ATOM 765 C CA . ALA A 1 102 ? 0.016 -13.129 -11.891 1.00 96.56 102 ALA A CA 1
ATOM 766 C C . ALA A 1 102 ? -1.508 -12.994 -11.709 1.00 96.56 102 ALA A C 1
ATOM 768 O O . ALA A 1 102 ? -2.214 -14.003 -11.690 1.00 96.56 102 ALA A O 1
ATOM 769 N N . VAL A 1 103 ? -2.021 -11.768 -11.555 1.00 97.50 103 VAL A N 1
ATOM 770 C CA . VAL A 1 103 ? -3.462 -11.495 -11.432 1.00 97.50 103 VAL A CA 1
ATOM 771 C C . VAL A 1 103 ? -4.132 -11.440 -12.802 1.00 97.50 103 VAL A C 1
ATOM 773 O O . VAL A 1 103 ? -5.176 -12.062 -12.999 1.00 97.50 103 VAL A O 1
ATOM 776 N N . ASN A 1 104 ? -3.572 -10.658 -13.725 1.00 97.50 104 ASN A N 1
ATOM 777 C CA . ASN A 1 104 ? -4.073 -10.502 -15.082 1.00 97.50 104 ASN A CA 1
ATOM 778 C C . ASN A 1 104 ? -2.993 -9.908 -16.002 1.00 97.50 104 ASN A C 1
ATOM 780 O O . ASN A 1 104 ? -2.664 -8.723 -15.912 1.00 97.50 104 ASN A O 1
ATOM 784 N N . GLU A 1 105 ? -2.512 -10.724 -16.936 1.00 96.88 105 GLU A N 1
ATOM 785 C CA . GLU A 1 105 ? -1.474 -10.356 -17.900 1.00 96.88 105 GLU A CA 1
ATOM 786 C C . GLU A 1 105 ? -1.883 -9.187 -18.815 1.00 96.88 105 GLU A C 1
ATOM 788 O O . GLU A 1 105 ? -1.040 -8.353 -19.139 1.00 96.88 105 GLU A O 1
ATOM 793 N N . ASP A 1 106 ? -3.173 -9.038 -19.149 1.00 97.75 106 ASP A N 1
ATOM 794 C CA . ASP A 1 106 ? -3.672 -7.976 -20.043 1.00 97.75 106 ASP A CA 1
ATOM 795 C C . ASP A 1 106 ? -3.530 -6.561 -19.445 1.00 97.75 106 ASP A C 1
ATOM 797 O O . ASP A 1 106 ? -3.688 -5.553 -20.142 1.00 97.75 106 ASP A O 1
ATOM 801 N N . LEU A 1 107 ? -3.253 -6.458 -18.139 1.00 97.62 107 LEU A N 1
ATOM 802 C CA . LEU A 1 107 ? -3.028 -5.183 -17.456 1.00 97.62 107 LEU A CA 1
ATOM 803 C C . LEU A 1 107 ? -1.590 -4.669 -17.609 1.00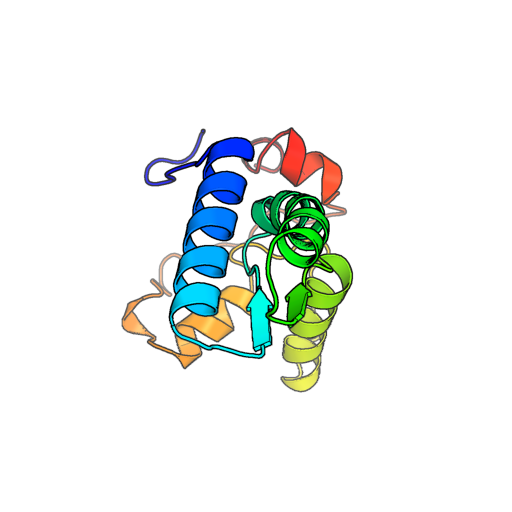 97.62 107 LEU A C 1
ATOM 805 O O . LEU A 1 107 ? -1.332 -3.505 -17.291 1.00 97.62 107 LEU A O 1
ATOM 809 N N . VAL A 1 108 ? -0.666 -5.496 -18.107 1.00 97.56 108 VAL A N 1
ATOM 810 C CA . VAL A 1 108 ? 0.741 -5.135 -18.306 1.00 97.56 108 VAL A CA 1
ATOM 811 C C . VAL A 1 108 ? 1.061 -5.097 -19.793 1.00 97.56 108 VAL A C 1
ATOM 813 O O . VAL A 1 108 ? 0.932 -6.078 -20.517 1.00 97.56 108 VAL A O 1
ATOM 816 N N . ARG A 1 109 ? 1.544 -3.946 -20.259 1.00 97.00 109 ARG A N 1
ATOM 817 C CA . ARG A 1 109 ? 1.983 -3.770 -21.647 1.00 97.00 109 ARG A CA 1
ATOM 818 C C . ARG A 1 109 ? 3.438 -4.203 -21.775 1.00 97.00 109 ARG A C 1
ATOM 820 O O . ARG A 1 109 ? 4.334 -3.366 -21.675 1.00 97.00 109 ARG A O 1
ATOM 827 N N . ILE A 1 110 ? 3.655 -5.507 -21.934 1.00 95.50 110 ILE A N 1
ATOM 828 C CA . ILE A 1 110 ? 4.985 -6.137 -21.988 1.00 95.50 110 ILE A CA 1
ATOM 829 C C . ILE A 1 110 ? 5.910 -5.441 -22.995 1.00 95.50 110 ILE A C 1
ATOM 831 O O . ILE A 1 110 ? 7.096 -5.263 -22.732 1.00 95.50 110 ILE A O 1
ATOM 835 N N . GLU A 1 111 ? 5.370 -5.001 -24.130 1.00 96.38 111 GLU A N 1
ATOM 836 C CA . GLU A 1 111 ? 6.118 -4.333 -25.194 1.00 96.38 111 GLU A CA 1
ATOM 837 C C . GLU A 1 111 ? 6.657 -2.943 -24.820 1.00 96.38 111 GLU A C 1
ATOM 839 O O . GLU A 1 111 ? 7.500 -2.416 -25.539 1.00 96.38 111 GLU A O 1
ATOM 844 N N . ASN A 1 112 ? 6.188 -2.358 -23.712 1.00 95.38 112 ASN A N 1
ATOM 845 C CA . ASN A 1 112 ? 6.608 -1.043 -23.219 1.00 95.38 112 ASN A CA 1
ATOM 846 C C . ASN A 1 112 ? 7.441 -1.130 -21.928 1.00 95.38 112 ASN A C 1
ATOM 848 O O . ASN A 1 112 ? 7.610 -0.118 -21.250 1.00 95.38 112 ASN A O 1
ATOM 852 N N . ILE A 1 113 ? 7.911 -2.321 -21.542 1.00 94.38 113 ILE A N 1
ATOM 853 C CA . ILE A 1 113 ? 8.806 -2.461 -20.391 1.00 94.38 113 ILE A CA 1
ATOM 854 C C . ILE A 1 113 ? 10.165 -1.853 -20.748 1.00 94.38 113 ILE A C 1
ATOM 856 O O . ILE A 1 113 ? 10.808 -2.257 -21.716 1.00 94.38 113 ILE A O 1
ATOM 860 N N . GLU A 1 114 ? 10.612 -0.910 -19.925 1.00 92.44 114 GLU A N 1
ATOM 861 C CA . GLU A 1 114 ? 11.908 -0.245 -20.034 1.00 92.44 114 GLU A CA 1
ATOM 862 C C . GLU A 1 114 ? 12.657 -0.349 -18.701 1.00 92.44 114 GLU A C 1
ATOM 864 O O . GLU A 1 114 ? 12.043 -0.468 -17.636 1.00 92.44 114 GLU A O 1
ATOM 869 N N . SER A 1 115 ? 13.991 -0.305 -18.748 1.00 89.00 115 SER A N 1
ATOM 870 C CA . SER A 1 115 ? 14.802 -0.241 -17.530 1.00 89.00 115 SER A CA 1
ATOM 871 C C . SER A 1 115 ? 14.534 1.064 -16.782 1.00 89.00 115 SER A C 1
ATOM 873 O O . SER A 1 115 ? 14.599 2.149 -17.363 1.00 89.00 115 SER A O 1
ATOM 875 N N . GLY A 1 116 ? 14.262 0.953 -15.482 1.00 84.69 116 GLY A N 1
ATOM 876 C CA . GLY A 1 116 ? 14.187 2.104 -14.589 1.00 84.69 116 GLY A CA 1
ATOM 877 C C . GLY A 1 116 ? 15.572 2.678 -14.248 1.00 84.69 116 GLY A C 1
ATOM 878 O O . GLY A 1 116 ? 16.594 2.113 -14.642 1.00 84.69 116 GLY A O 1
ATOM 879 N N . PRO A 1 117 ? 15.622 3.793 -13.501 1.00 82.12 117 PRO A N 1
ATOM 880 C CA . PRO A 1 117 ? 16.873 4.354 -12.995 1.00 82.12 117 PRO A CA 1
ATOM 881 C C . PRO A 1 117 ? 17.640 3.352 -12.118 1.00 82.12 117 PRO A C 1
ATOM 883 O O . PRO A 1 117 ? 17.046 2.705 -11.257 1.00 82.12 117 PRO A O 1
ATOM 886 N N . GLU A 1 118 ? 18.958 3.264 -12.308 1.00 80.31 118 GLU A N 1
ATOM 887 C CA . GLU A 1 118 ? 19.864 2.424 -11.511 1.00 80.31 118 GLU A CA 1
ATOM 888 C C . GLU A 1 118 ? 20.738 3.270 -10.565 1.00 80.31 118 GLU A C 1
ATOM 890 O O . GLU A 1 118 ? 21.025 4.439 -10.836 1.00 80.31 118 GLU A O 1
ATOM 895 N N . GLY A 1 119 ? 21.203 2.658 -9.471 1.00 79.25 119 GLY A N 1
ATOM 896 C CA . GLY A 1 119 ? 22.043 3.280 -8.440 1.00 79.25 119 GLY A CA 1
ATOM 897 C C . GLY A 1 119 ? 21.363 3.316 -7.070 1.00 79.25 119 GLY A C 1
ATOM 898 O O . GLY A 1 119 ? 20.236 2.858 -6.928 1.00 79.25 119 GLY A O 1
ATOM 899 N N . GLU A 1 120 ? 22.046 3.868 -6.062 1.00 76.25 120 GLU A N 1
ATOM 900 C CA . GLU A 1 120 ? 21.472 4.005 -4.716 1.00 76.25 120 GLU A CA 1
ATOM 901 C C . GLU A 1 120 ? 20.318 5.017 -4.724 1.00 76.25 120 GLU A C 1
ATOM 903 O O . GLU A 1 120 ? 20.517 6.226 -4.907 1.00 76.25 120 GLU A O 1
ATOM 908 N N . ILE A 1 121 ? 19.100 4.527 -4.492 1.00 80.81 121 ILE A N 1
ATOM 909 C CA . ILE A 1 121 ? 17.893 5.353 -4.433 1.00 80.81 121 ILE A CA 1
ATOM 910 C C . ILE A 1 121 ? 17.412 5.436 -2.986 1.00 80.81 121 ILE A C 1
ATOM 912 O O . ILE A 1 121 ? 17.100 4.442 -2.343 1.00 80.81 121 ILE A O 1
ATOM 916 N N . SER A 1 122 ? 17.297 6.659 -2.467 1.00 84.00 122 SER A N 1
ATOM 917 C CA . SER A 1 122 ? 16.753 6.887 -1.127 1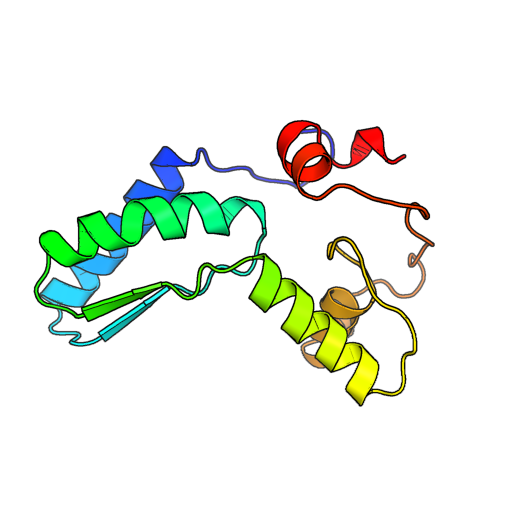.00 84.00 122 SER A CA 1
ATOM 918 C C . SER A 1 122 ? 15.226 6.947 -1.148 1.00 84.00 122 SER A C 1
ATOM 920 O O . SER A 1 122 ? 14.652 7.868 -1.738 1.00 84.00 122 SER A O 1
ATOM 922 N N . THR A 1 123 ? 14.572 6.060 -0.396 1.00 83.88 123 THR A N 1
ATOM 923 C CA . THR A 1 123 ? 13.114 6.069 -0.169 1.00 83.88 123 THR A CA 1
ATOM 924 C C . THR A 1 123 ? 12.618 7.429 0.326 1.00 83.88 123 THR A C 1
ATOM 926 O O . THR A 1 123 ? 11.620 7.955 -0.163 1.00 83.88 123 THR A O 1
ATOM 929 N N . ALA A 1 124 ? 13.349 8.059 1.250 1.00 84.00 124 ALA A N 1
ATOM 930 C CA . ALA A 1 124 ? 12.988 9.363 1.808 1.00 84.00 124 ALA A CA 1
ATOM 931 C C . ALA A 1 124 ? 13.028 10.491 0.761 1.00 84.00 124 ALA A C 1
ATOM 933 O O . ALA A 1 124 ? 12.154 11.363 0.745 1.00 84.00 124 ALA A O 1
ATOM 934 N N . ARG A 1 125 ? 14.020 10.477 -0.139 1.00 80.19 125 ARG A N 1
ATOM 935 C CA . ARG A 1 125 ? 14.102 11.460 -1.232 1.00 80.19 125 ARG A CA 1
ATOM 936 C C . ARG A 1 125 ? 13.018 11.212 -2.268 1.00 80.19 125 ARG A C 1
ATOM 938 O O . ARG A 1 125 ? 12.393 12.158 -2.722 1.00 80.19 125 ARG A O 1
ATOM 945 N N . LEU A 1 126 ? 12.734 9.954 -2.581 1.00 84.94 126 LEU A N 1
ATOM 946 C CA . LEU A 1 126 ? 11.691 9.590 -3.533 1.00 84.94 126 LEU A CA 1
ATOM 947 C C . LEU A 1 126 ? 10.300 10.018 -3.044 1.00 84.94 126 LEU A C 1
ATOM 949 O O . LEU A 1 126 ? 9.547 10.624 -3.804 1.00 84.94 126 LEU A O 1
ATOM 953 N N . LEU A 1 127 ? 9.979 9.783 -1.768 1.00 84.56 127 LEU A N 1
ATOM 954 C CA . LEU A 1 127 ? 8.697 10.188 -1.181 1.00 84.56 127 LEU A CA 1
ATOM 955 C C . LEU A 1 127 ? 8.537 11.712 -1.065 1.00 84.56 127 LEU A C 1
ATOM 957 O O . LEU A 1 127 ? 7.414 12.208 -1.132 1.00 84.56 127 LEU A O 1
ATOM 961 N N . SER A 1 128 ? 9.632 12.457 -0.887 1.00 82.12 128 SER A N 1
ATOM 962 C CA . SER A 1 128 ? 9.578 13.917 -0.715 1.00 82.12 128 SER A CA 1
ATOM 963 C C . SER A 1 128 ? 9.730 14.705 -2.020 1.00 82.12 128 SER A C 1
ATOM 965 O O . SER A 1 128 ? 9.085 15.740 -2.183 1.00 82.12 128 SER A O 1
ATOM 967 N N . GLU A 1 129 ? 10.549 14.229 -2.959 1.00 82.12 129 GLU A N 1
ATOM 968 C CA . GLU A 1 129 ? 10.893 14.943 -4.192 1.00 82.12 129 GLU A CA 1
ATOM 969 C C . GLU A 1 129 ? 10.232 14.356 -5.455 1.00 82.12 129 GLU A C 1
ATOM 971 O O . GLU A 1 129 ? 10.135 15.057 -6.463 1.00 82.12 129 GLU A O 1
ATOM 976 N N . GLY A 1 130 ? 9.739 13.111 -5.406 1.00 82.00 130 GLY A N 1
ATOM 977 C CA . GLY A 1 130 ? 9.063 12.431 -6.516 1.00 82.00 130 GLY A CA 1
ATOM 978 C C . GLY A 1 130 ? 9.994 11.797 -7.563 1.00 82.00 130 GLY A C 1
ATOM 979 O O . GLY A 1 130 ? 11.185 12.094 -7.650 1.00 82.00 130 GLY A O 1
ATOM 980 N N . 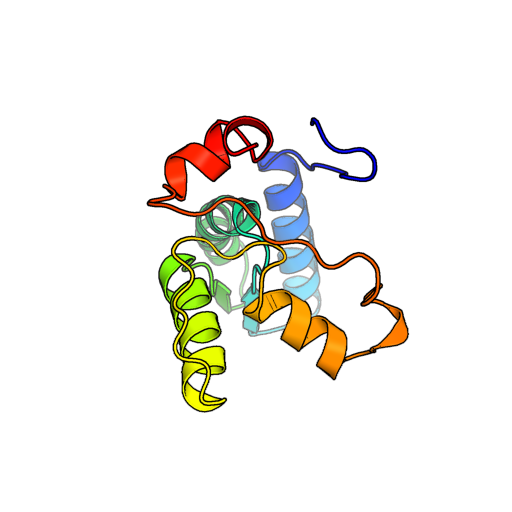PHE A 1 131 ? 9.429 10.916 -8.400 1.00 79.00 131 PHE A N 1
ATOM 981 C CA . PHE A 1 131 ? 10.181 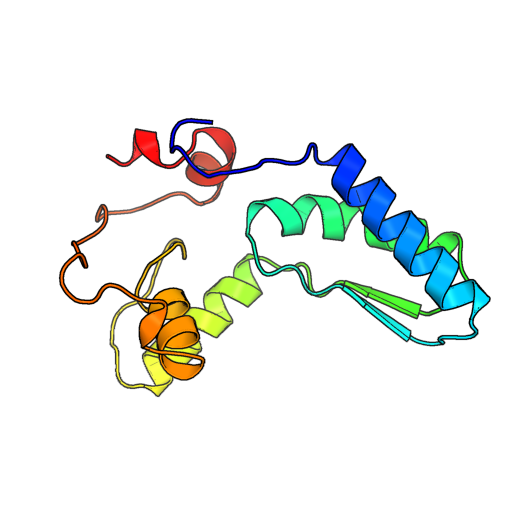10.089 -9.361 1.00 79.00 131 PHE A CA 1
ATOM 982 C C . PHE A 1 131 ? 10.907 10.857 -10.465 1.00 79.00 131 PHE A C 1
ATOM 984 O O . PHE A 1 131 ? 11.934 10.390 -10.943 1.00 79.00 131 PHE A O 1
ATOM 991 N N . LYS A 1 132 ? 10.447 12.049 -10.859 1.00 73.31 132 LYS A N 1
ATOM 992 C CA . LYS A 1 132 ? 11.106 12.820 -11.924 1.00 73.31 132 LYS A CA 1
ATOM 993 C C . LYS A 1 132 ? 12.524 13.260 -11.553 1.00 73.31 132 LYS A C 1
ATOM 995 O O . LYS A 1 132 ? 13.290 13.646 -12.422 1.00 73.31 132 LYS A O 1
ATOM 1000 N N . ARG A 1 133 ? 12.888 13.225 -10.269 1.00 70.31 133 ARG A N 1
ATOM 1001 C CA . ARG A 1 133 ? 14.262 13.494 -9.823 1.00 70.31 133 ARG A CA 1
ATOM 1002 C C . ARG A 1 133 ? 15.238 12.356 -10.107 1.00 70.31 133 ARG A C 1
ATOM 1004 O O . ARG A 1 133 ? 16.437 12.578 -9.986 1.00 70.31 133 ARG A O 1
ATOM 1011 N N . LEU A 1 134 ? 14.727 11.177 -10.454 1.00 65.81 134 LEU A N 1
ATOM 1012 C CA . LEU A 1 134 ? 15.511 9.988 -10.781 1.00 65.81 134 LEU A CA 1
ATOM 1013 C C . LEU A 1 134 ? 15.651 9.776 -12.299 1.00 65.81 134 LEU A C 1
ATOM 1015 O O . LEU A 1 134 ? 16.408 8.901 -12.707 1.00 65.81 134 LEU A O 1
ATOM 1019 N N . CYS A 1 135 ? 14.937 10.563 -13.116 1.00 58.28 135 CYS A N 1
ATOM 1020 C CA . CYS A 1 135 ? 14.937 10.509 -14.582 1.00 58.28 135 CYS A CA 1
ATOM 1021 C C . CYS A 1 135 ? 15.712 11.672 -15.213 1.00 58.28 135 CYS A C 1
ATOM 1023 O O . CYS A 1 135 ? 15.622 12.808 -14.690 1.00 58.28 135 CYS A O 1
#

pLDDT: mean 93.09, std 7.43, range [58.28, 98.75]

InterPro domains:
  IPR003785 Creatininase/formamide hydrolase [PF02633] (2-123)
  IPR003785 Creatininase/formamide hydrolase [PTHR35005] (2-123)
  IPR024087 Creatininase-like superfamily [G3DSA:3.40.50.10310] (1-134)
  IPR024087 Creatininase-like superfamily [SSF102215] (1-119)

Organism: NCBI:txid1227486

Sequence (135 aa):
MEFPGTITMPPETLMDVIRAYCRSLDDHGFEHIVLVPTHGGNFGPVKTVAPDIAREIEATVIALADLDEHMQLLNDGLSKAGIEYDQDVIHAGAAETAVVLAVNEDLVRIENIESGPEGEISTARLLSEGFKRLC